Protein AF-M6WHZ3-F1 (afdb_monomer)

Solvent-accessible surface area (backbone atoms only — not comparable to full-atom values): 2937 Å² total; per-residue (Å²): 76,66,49,79,42,83,49,72,44,80,26,75,68,58,40,54,36,32,49,60,14,31,36,46,35,38,39,38,25,44,33,83,44,78,39,73,74,46,46,79,48,67,54,76,47,80,43,81,62,84,84,126

Sequence (52 aa):
MGGEITGNVIATQKLEMLSTGKVNGNIKTSKLQIADGVIFEGNCEMIQPNKD

Organism: NCBI:txid1192866

Radius of gyration: 10.85 Å; Cα contacts (8 Å, |Δi|>4): 120; chains: 1; bounding box: 29×14×28 Å

Nearest PDB structures (foldseek):
  6rib-assembly1_A  TM=3.288E-01  e=1.307E+00  Thermus thermophilus HB8

Structure (mmCIF, N/CA/C/O backbone):
data_AF-M6WHZ3-F1
#
_entry.id   AF-M6WHZ3-F1
#
loop_
_atom_site.group_PDB
_atom_site.id
_atom_site.type_symbol
_atom_site.label_atom_id
_atom_site.label_alt_id
_atom_site.label_comp_id
_atom_site.label_asym_id
_atom_site.label_entity_id
_atom_site.label_seq_id
_atom_site.pdbx_PDB_ins_code
_atom_site.Cartn_x
_atom_site.Cartn_y
_atom_site.Cartn_z
_atom_site.occupancy
_atom_site.B_iso_or_equiv
_atom_site.auth_seq_id
_atom_site.auth_comp_id
_atom_site.auth_asym_id
_atom_site.auth_atom_id
_atom_site.pdbx_PDB_model_num
ATOM 1 N N . MET A 1 1 ? -5.234 5.926 -3.133 1.00 77.12 1 MET A N 1
ATOM 2 C CA . MET A 1 1 ? -3.840 6.416 -3.059 1.00 77.12 1 MET A CA 1
ATOM 3 C C . MET A 1 1 ? -3.128 6.058 -4.351 1.00 77.12 1 MET A C 1
ATOM 5 O O . MET A 1 1 ? -3.154 4.891 -4.709 1.00 77.12 1 MET A O 1
ATOM 9 N N . GLY A 1 2 ? -2.564 7.037 -5.063 1.00 79.31 2 GLY A N 1
ATOM 10 C CA . GLY A 1 2 ? -1.925 6.844 -6.378 1.00 79.31 2 GLY A CA 1
ATOM 11 C C . GLY A 1 2 ? -0.491 7.380 -6.456 1.00 79.31 2 GLY A C 1
ATOM 12 O O . GLY A 1 2 ? -0.071 7.832 -7.515 1.00 79.31 2 GLY A O 1
ATOM 13 N N . GLY A 1 3 ? 0.226 7.390 -5.332 1.00 92.00 3 GLY A N 1
ATOM 14 C CA . GLY A 1 3 ? 1.609 7.863 -5.238 1.00 92.00 3 GLY A CA 1
ATOM 15 C C . GLY A 1 3 ? 2.426 7.013 -4.269 1.00 92.00 3 GLY A C 1
ATOM 16 O O . GLY A 1 3 ? 1.955 5.968 -3.815 1.00 92.00 3 GLY A O 1
ATOM 17 N N . GLU A 1 4 ? 3.635 7.471 -3.953 1.00 97.00 4 GLU A N 1
ATOM 18 C CA . GLU A 1 4 ? 4.574 6.767 -3.078 1.00 97.00 4 GLU A CA 1
ATOM 19 C C . GLU A 1 4 ? 4.501 7.274 -1.633 1.00 97.00 4 GLU A C 1
ATOM 21 O O . GLU A 1 4 ? 4.507 8.478 -1.376 1.00 97.00 4 GLU A O 1
ATOM 26 N N . ILE A 1 5 ? 4.445 6.341 -0.685 1.00 96.25 5 ILE A N 1
ATOM 27 C CA . ILE A 1 5 ? 4.544 6.592 0.750 1.00 96.25 5 ILE A CA 1
ATOM 28 C C . ILE A 1 5 ? 5.694 5.756 1.302 1.00 96.25 5 ILE A C 1
ATOM 30 O O . ILE A 1 5 ? 5.724 4.538 1.135 1.00 96.25 5 ILE A O 1
ATOM 34 N N . THR A 1 6 ? 6.589 6.410 2.034 1.00 97.44 6 THR A N 1
ATOM 35 C CA . THR A 1 6 ? 7.568 5.748 2.900 1.00 97.44 6 THR A CA 1
ATOM 36 C C . THR A 1 6 ? 7.182 6.053 4.341 1.00 97.44 6 THR A C 1
ATOM 38 O O . THR A 1 6 ? 7.324 7.186 4.799 1.00 97.44 6 THR A O 1
ATOM 41 N N . GLY A 1 7 ? 6.626 5.061 5.034 1.00 96.19 7 GLY A N 1
ATOM 42 C CA . GLY A 1 7 ? 6.057 5.212 6.371 1.00 96.19 7 GLY A CA 1
ATOM 43 C C . GLY A 1 7 ? 4.783 4.395 6.581 1.00 96.19 7 GLY A C 1
ATOM 44 O O . GLY A 1 7 ? 4.275 3.741 5.672 1.00 96.19 7 GLY A O 1
ATOM 45 N N . ASN A 1 8 ? 4.267 4.427 7.809 1.00 97.62 8 ASN A N 1
ATOM 46 C CA . ASN A 1 8 ? 3.089 3.647 8.180 1.00 97.62 8 ASN A CA 1
ATOM 47 C C . ASN A 1 8 ? 1.790 4.362 7.786 1.00 97.62 8 ASN A C 1
ATOM 49 O O . ASN A 1 8 ? 1.669 5.578 7.935 1.00 97.62 8 ASN A O 1
ATOM 53 N N . VAL A 1 9 ? 0.793 3.591 7.356 1.00 96.50 9 VAL A N 1
ATOM 54 C CA . VAL A 1 9 ? -0.540 4.078 6.985 1.00 96.50 9 VAL A CA 1
ATOM 55 C C . VAL A 1 9 ? -1.568 3.543 7.973 1.00 96.50 9 VAL A C 1
ATOM 57 O O . VAL A 1 9 ? -1.625 2.344 8.234 1.00 96.50 9 VAL A O 1
ATOM 60 N N . ILE A 1 10 ? -2.423 4.423 8.491 1.00 96.62 10 ILE A N 1
ATOM 61 C CA . ILE A 1 10 ? -3.576 4.047 9.314 1.00 96.62 10 ILE A CA 1
ATOM 62 C C . ILE A 1 10 ? -4.836 4.554 8.614 1.00 96.62 10 ILE A C 1
ATOM 64 O O . ILE A 1 10 ? -4.997 5.754 8.410 1.00 96.62 10 ILE A O 1
ATOM 68 N N . ALA A 1 11 ? -5.731 3.639 8.251 1.00 95.06 11 ALA A N 1
ATOM 69 C CA . ALA A 1 11 ? -6.996 3.945 7.593 1.00 95.06 11 ALA A CA 1
ATOM 70 C C . ALA A 1 11 ? -8.145 3.205 8.285 1.00 95.06 11 ALA A C 1
ATOM 72 O O . ALA A 1 11 ? -8.357 2.015 8.060 1.00 95.06 11 ALA A O 1
ATOM 73 N N . THR A 1 12 ? -8.915 3.908 9.116 1.00 93.56 12 THR A N 1
ATOM 74 C CA . THR A 1 12 ? -9.889 3.283 10.028 1.00 93.56 12 THR A CA 1
ATOM 75 C C . THR A 1 12 ? -11.128 2.690 9.359 1.00 93.56 12 THR A C 1
ATOM 77 O O . THR A 1 12 ? -11.797 1.858 9.966 1.00 93.56 12 THR A O 1
ATOM 80 N N . GLN A 1 13 ? -11.422 3.066 8.111 1.00 93.75 13 GLN A N 1
ATOM 81 C CA . GLN A 1 13 ? -12.614 2.612 7.375 1.00 93.75 13 GLN A CA 1
ATOM 82 C C . GLN A 1 13 ? -12.287 1.841 6.089 1.00 93.75 13 GLN A C 1
ATOM 84 O O . GLN A 1 13 ? -12.815 0.760 5.846 1.00 93.75 13 GLN A O 1
ATOM 89 N N . LYS A 1 14 ? -11.442 2.412 5.225 1.00 95.25 14 LYS A N 1
ATOM 90 C CA . LYS A 1 14 ? -11.017 1.792 3.967 1.00 95.25 14 LYS A CA 1
ATOM 91 C C . LYS A 1 14 ? -9.695 2.400 3.523 1.00 95.25 14 LYS A C 1
ATOM 93 O O . LYS A 1 14 ? -9.555 3.6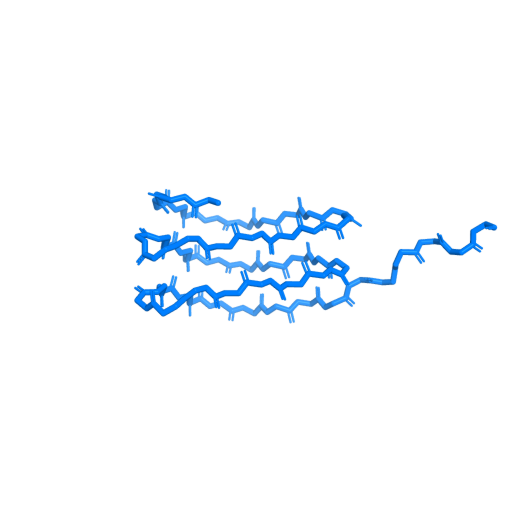22 3.515 1.00 95.25 14 LYS A O 1
ATOM 98 N N . LEU A 1 15 ? -8.772 1.557 3.083 1.00 97.00 15 LEU A N 1
ATOM 99 C CA . LEU A 1 15 ? -7.633 1.935 2.264 1.00 97.00 15 LEU A CA 1
ATOM 100 C C . LEU A 1 15 ? -7.825 1.398 0.845 1.00 97.00 15 LEU A C 1
ATOM 102 O O . LEU A 1 15 ? -8.000 0.199 0.639 1.00 97.00 15 LEU A O 1
ATOM 106 N N . GLU A 1 16 ? -7.775 2.295 -0.135 1.00 97.88 16 GLU A N 1
ATOM 107 C CA . GLU A 1 16 ? -7.794 1.953 -1.557 1.00 97.88 16 GLU A CA 1
ATOM 108 C C . GLU A 1 16 ? -6.489 2.401 -2.213 1.00 97.88 16 GLU A C 1
ATOM 110 O O . GLU A 1 16 ? -6.165 3.594 -2.229 1.00 97.88 16 GLU A O 1
ATOM 115 N N . MET A 1 17 ? -5.735 1.443 -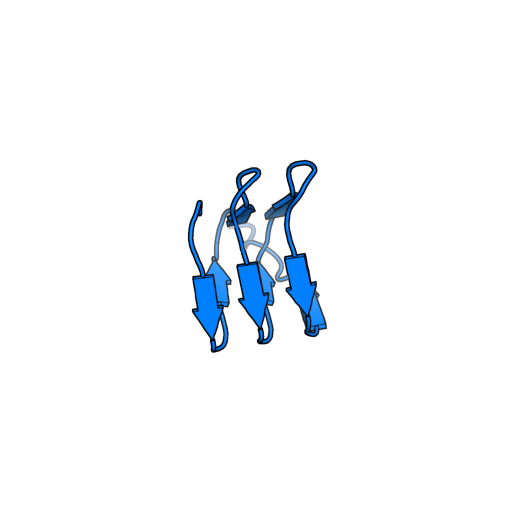2.743 1.00 97.62 17 MET A N 1
ATOM 116 C CA . MET A 1 17 ? -4.490 1.657 -3.475 1.00 97.62 17 MET A CA 1
ATOM 117 C C . MET A 1 17 ? -4.777 1.538 -4.973 1.00 97.62 17 MET A C 1
ATOM 119 O O . MET A 1 17 ? -5.300 0.526 -5.432 1.00 97.62 17 MET A O 1
ATOM 123 N N . LEU A 1 18 ? -4.481 2.605 -5.712 1.00 97.88 18 LEU A N 1
ATOM 124 C CA . LEU A 1 18 ? -4.665 2.702 -7.161 1.00 97.88 18 LEU A CA 1
ATOM 125 C C . LEU A 1 18 ? -3.419 2.172 -7.873 1.00 97.88 18 LEU A C 1
ATOM 127 O O . LEU A 1 18 ? -2.381 2.026 -7.240 1.00 97.88 18 LEU A O 1
ATOM 131 N N . SER A 1 19 ? -3.498 1.943 -9.181 1.00 96.94 19 SER A N 1
ATOM 132 C CA . SER A 1 19 ? -2.476 1.225 -9.961 1.00 96.94 19 SER A CA 1
ATOM 133 C C . SER A 1 19 ? -1.046 1.779 -9.894 1.00 96.94 19 SER A C 1
ATOM 135 O O . SER A 1 19 ? -0.101 1.051 -10.164 1.00 96.94 19 SER A O 1
ATOM 137 N N . THR A 1 20 ? -0.863 3.048 -9.526 1.00 96.25 20 THR A N 1
ATOM 138 C CA . THR A 1 20 ? 0.452 3.695 -9.348 1.00 96.25 20 THR A CA 1
ATOM 139 C C . THR A 1 20 ? 0.885 3.808 -7.882 1.00 96.25 20 THR A C 1
ATOM 141 O O . THR A 1 20 ? 1.859 4.490 -7.567 1.00 96.25 20 THR A O 1
ATOM 144 N N . GLY A 1 21 ? 0.131 3.215 -6.957 1.00 97.25 21 GLY A N 1
ATOM 145 C CA . GLY A 1 21 ? 0.381 3.297 -5.525 1.00 97.25 21 GLY A CA 1
ATOM 146 C C . GLY A 1 21 ? 1.608 2.491 -5.107 1.00 97.25 21 GLY A C 1
ATOM 147 O O . GLY A 1 21 ? 1.731 1.317 -5.451 1.00 97.25 21 GLY A O 1
ATOM 148 N N . LYS A 1 22 ? 2.480 3.109 -4.306 1.00 98.12 22 LYS A N 1
ATOM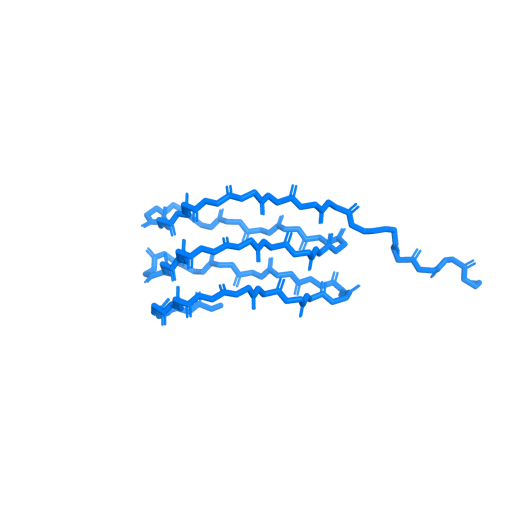 149 C CA . LYS A 1 22 ? 3.624 2.445 -3.680 1.00 98.12 22 LYS A CA 1
ATOM 150 C C . LYS A 1 22 ? 3.658 2.737 -2.185 1.00 98.12 22 LYS A C 1
ATOM 152 O O . LYS A 1 22 ? 3.573 3.894 -1.786 1.00 98.12 22 LYS A O 1
ATOM 157 N N . VAL A 1 23 ? 3.779 1.707 -1.356 1.00 97.94 23 VAL A N 1
ATOM 158 C CA . VAL A 1 23 ? 3.927 1.855 0.098 1.00 97.94 23 VAL A CA 1
ATOM 159 C C . VAL A 1 23 ? 5.106 1.019 0.569 1.00 97.94 23 VAL A C 1
ATOM 161 O O . VAL A 1 23 ? 5.089 -0.198 0.418 1.00 97.94 23 VAL A O 1
ATOM 164 N N . ASN A 1 24 ? 6.081 1.684 1.184 1.00 98.25 24 ASN A N 1
ATOM 165 C CA . ASN A 1 24 ? 7.151 1.060 1.956 1.00 98.25 24 ASN A CA 1
ATOM 166 C C . ASN A 1 24 ? 6.895 1.370 3.438 1.00 98.25 24 ASN A C 1
ATOM 168 O O . ASN A 1 24 ? 7.215 2.460 3.922 1.00 98.25 24 ASN A O 1
ATOM 172 N N . GLY A 1 25 ? 6.262 0.445 4.152 1.00 98.00 25 GLY A N 1
ATOM 173 C CA . GLY A 1 25 ? 5.842 0.631 5.540 1.00 98.00 25 GLY A CA 1
ATOM 174 C C . GLY A 1 25 ? 4.619 -0.205 5.903 1.00 98.00 25 GLY A C 1
ATOM 175 O O . GLY A 1 25 ? 4.056 -0.905 5.068 1.00 98.00 25 GLY A O 1
ATOM 176 N N . ASN A 1 26 ? 4.202 -0.158 7.168 1.00 98.50 26 ASN A N 1
ATOM 177 C CA . ASN A 1 26 ? 3.104 -0.996 7.649 1.00 98.50 26 ASN A CA 1
ATOM 178 C C . ASN A 1 26 ? 1.741 -0.318 7.465 1.00 98.50 26 ASN A C 1
ATOM 180 O O . ASN A 1 26 ? 1.604 0.893 7.638 1.0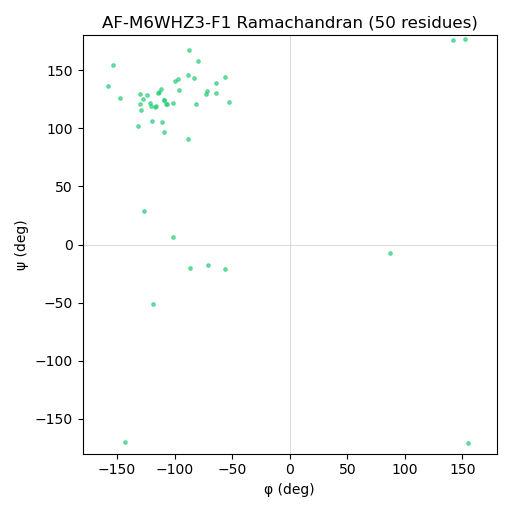0 98.50 26 ASN A O 1
ATOM 184 N N . ILE A 1 27 ? 0.712 -1.113 7.186 1.00 97.94 27 ILE A N 1
ATOM 185 C CA . ILE A 1 27 ? -0.670 -0.660 7.016 1.00 97.94 27 ILE A CA 1
ATOM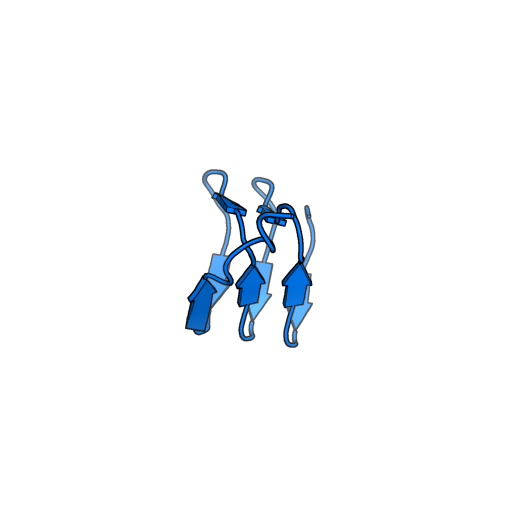 186 C C . ILE A 1 27 ? -1.520 -1.185 8.176 1.00 97.94 27 ILE A C 1
ATOM 188 O O . ILE A 1 27 ? -1.475 -2.370 8.496 1.00 97.94 27 ILE A O 1
ATOM 192 N N . LYS A 1 28 ? -2.348 -0.321 8.768 1.00 98.00 28 LYS A N 1
ATOM 193 C CA . LYS A 1 28 ? -3.478 -0.711 9.621 1.00 98.00 28 LYS A CA 1
ATOM 194 C C . LYS A 1 28 ? -4.780 -0.269 8.975 1.00 98.00 28 LYS A C 1
ATOM 196 O O . LYS A 1 28 ? -4.980 0.931 8.770 1.00 98.00 28 LYS A O 1
ATOM 201 N N . THR A 1 29 ? -5.676 -1.199 8.652 1.00 97.44 29 THR A N 1
ATOM 202 C CA . THR A 1 29 ? -6.967 -0.831 8.052 1.00 97.44 29 THR A CA 1
ATOM 203 C C . THR A 1 29 ? -8.085 -1.827 8.310 1.00 97.44 29 THR A C 1
ATOM 205 O O . THR A 1 29 ? -7.830 -2.996 8.552 1.00 97.44 29 THR A O 1
ATOM 208 N N . SER A 1 30 ? -9.336 -1.374 8.277 1.00 96.94 30 SER A N 1
ATOM 209 C CA . SER A 1 30 ? -10.506 -2.254 8.387 1.00 96.94 30 SER A CA 1
ATOM 210 C C . SER A 1 30 ? -10.962 -2.828 7.051 1.00 96.94 30 SER A C 1
ATOM 212 O O . SER A 1 30 ? -11.612 -3.872 7.013 1.00 96.94 30 SER A O 1
ATOM 214 N N . LYS A 1 31 ? -10.577 -2.197 5.938 1.00 96.62 31 LYS A N 1
ATOM 215 C CA . LYS A 1 31 ? -10.830 -2.702 4.589 1.00 96.62 31 LYS A CA 1
ATOM 216 C C . LYS A 1 31 ? -9.699 -2.296 3.664 1.00 96.62 31 LYS A C 1
ATOM 218 O O . LYS A 1 31 ? -9.414 -1.113 3.530 1.00 96.62 31 LYS A O 1
ATOM 223 N N . LEU A 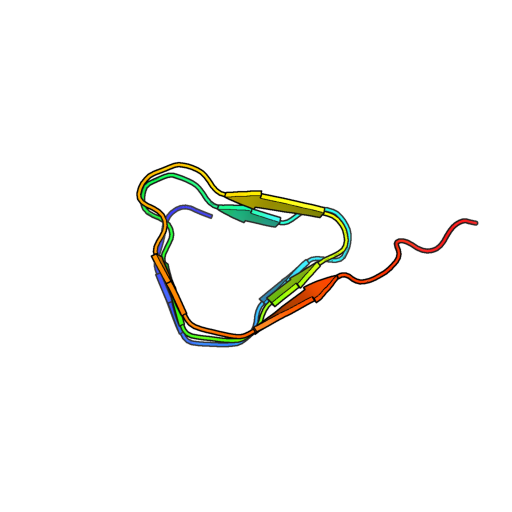1 32 ? -9.111 -3.268 2.981 1.00 96.50 32 LEU A N 1
ATOM 224 C CA . LEU A 1 32 ? -8.036 -3.042 2.023 1.00 96.50 32 LEU A CA 1
ATOM 225 C C . LEU A 1 32 ? -8.505 -3.399 0.610 1.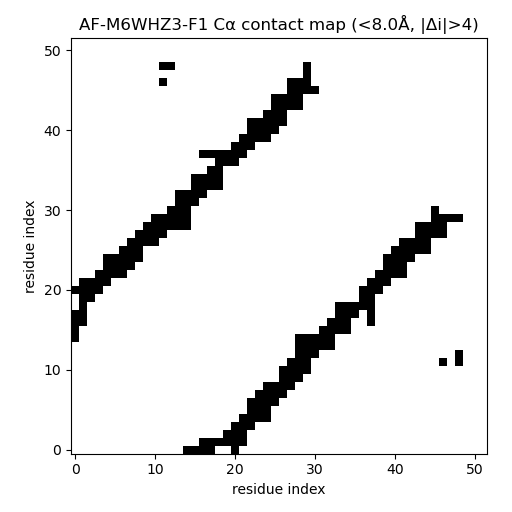00 96.50 32 LEU A C 1
ATOM 227 O O . LEU A 1 32 ? -9.061 -4.473 0.394 1.00 96.50 32 LEU A O 1
ATOM 231 N N . GLN A 1 33 ? -8.285 -2.497 -0.344 1.00 97.81 33 GLN A N 1
ATOM 232 C CA . GLN A 1 33 ? -8.460 -2.737 -1.776 1.00 97.81 33 GLN A CA 1
ATOM 233 C C . GLN A 1 33 ? -7.170 -2.342 -2.495 1.00 97.81 33 GLN A C 1
ATOM 235 O O . GLN A 1 33 ? -6.710 -1.207 -2.357 1.00 97.81 33 GLN A O 1
ATOM 240 N N . ILE A 1 34 ? -6.607 -3.274 -3.259 1.00 96.31 34 ILE A N 1
ATOM 241 C CA . ILE A 1 34 ? -5.356 -3.097 -3.997 1.00 96.31 34 ILE A CA 1
ATOM 242 C C . ILE A 1 34 ? -5.648 -3.320 -5.478 1.00 96.31 34 ILE A C 1
ATOM 244 O O . ILE A 1 34 ? -6.164 -4.372 -5.846 1.00 96.31 34 ILE A O 1
ATOM 248 N N . ALA A 1 35 ? -5.363 -2.316 -6.303 1.00 97.88 35 ALA A N 1
ATOM 249 C CA . ALA A 1 35 ? -5.395 -2.448 -7.753 1.00 97.88 35 ALA A CA 1
ATOM 250 C C . ALA A 1 35 ? -4.121 -3.129 -8.279 1.00 97.88 35 ALA A C 1
ATOM 252 O O . ALA A 1 35 ? -3.065 -3.070 -7.645 1.00 97.88 35 ALA A O 1
ATOM 253 N N . ASP A 1 36 ? -4.206 -3.709 -9.474 1.00 97.50 36 ASP A N 1
ATOM 254 C CA . ASP A 1 36 ? -3.035 -4.225 -10.184 1.00 97.50 36 ASP A CA 1
ATOM 255 C C . ASP A 1 36 ? -1.970 -3.135 -10.372 1.00 97.50 36 ASP A C 1
ATOM 257 O O . ASP A 1 36 ? -2.287 -1.966 -10.609 1.00 97.50 36 ASP A O 1
ATOM 261 N N . GLY A 1 37 ? -0.698 -3.528 -10.284 1.00 95.75 37 GLY A N 1
ATOM 262 C CA . GLY A 1 37 ? 0.450 -2.624 -10.433 1.00 95.75 37 GLY A CA 1
ATOM 263 C C . GLY A 1 37 ? 0.890 -1.919 -9.146 1.00 95.75 37 GLY A C 1
ATOM 264 O O . GLY A 1 37 ? 1.955 -1.306 -9.130 1.00 95.75 37 GLY A O 1
ATOM 265 N N . VAL A 1 38 ? 0.130 -2.049 -8.055 1.00 97.56 38 VAL A N 1
ATOM 266 C CA . VAL A 1 38 ? 0.544 -1.554 -6.737 1.00 97.56 38 VAL A CA 1
ATOM 267 C C . VAL A 1 38 ? 1.790 -2.284 -6.238 1.00 97.56 38 VAL A C 1
ATOM 269 O O . VAL A 1 38 ? 1.879 -3.510 -6.306 1.00 97.56 38 VAL A O 1
ATOM 272 N N . ILE A 1 39 ? 2.708 -1.526 -5.638 1.00 97.44 39 ILE A N 1
ATOM 273 C CA . ILE A 1 39 ? 3.834 -2.062 -4.870 1.00 97.44 39 ILE A CA 1
ATOM 274 C C . ILE A 1 39 ? 3.559 -1.836 -3.384 1.00 97.44 39 ILE A C 1
ATOM 276 O O . ILE A 1 39 ? 3.390 -0.704 -2.930 1.00 97.44 39 ILE A O 1
ATOM 280 N N . PHE A 1 40 ? 3.526 -2.916 -2.613 1.00 97.25 40 PHE A N 1
ATOM 281 C CA . PHE A 1 40 ? 3.383 -2.857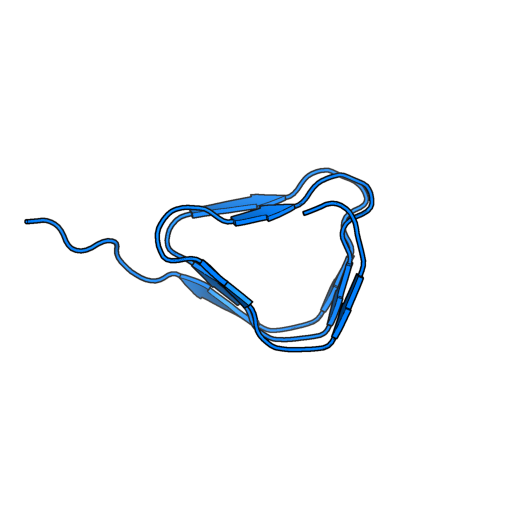 -1.165 1.00 97.25 40 PHE A CA 1
ATOM 282 C C . PHE A 1 40 ? 4.472 -3.700 -0.505 1.00 97.25 40 PHE A C 1
ATOM 284 O O . PHE A 1 40 ? 4.497 -4.919 -0.658 1.00 97.25 40 PHE A O 1
ATOM 291 N N . GLU A 1 41 ? 5.350 -3.036 0.243 1.00 97.69 41 GLU A N 1
ATOM 292 C CA . GLU A 1 41 ? 6.401 -3.656 1.042 1.00 97.69 41 GLU A CA 1
ATOM 293 C C . GLU A 1 41 ? 6.201 -3.305 2.520 1.00 97.69 41 GLU A C 1
ATOM 295 O O . GLU A 1 41 ? 6.433 -2.175 2.959 1.00 97.69 41 GLU A O 1
ATOM 300 N N . GLY A 1 42 ? 5.750 -4.284 3.303 1.00 97.31 42 GLY A N 1
ATOM 301 C CA . GLY A 1 42 ? 5.504 -4.136 4.734 1.00 97.31 42 GLY A CA 1
ATOM 302 C C . GLY A 1 42 ? 4.464 -5.125 5.248 1.00 97.31 42 GLY A C 1
ATOM 303 O O . GLY A 1 42 ? 4.047 -6.043 4.543 1.00 97.31 42 GLY A O 1
ATOM 304 N N . ASN A 1 43 ? 4.032 -4.934 6.494 1.00 98.06 43 ASN A N 1
ATOM 305 C CA . ASN A 1 43 ? 2.978 -5.744 7.102 1.00 98.06 43 ASN A CA 1
ATOM 306 C C . ASN A 1 43 ? 1.641 -5.011 7.050 1.00 98.06 43 ASN A C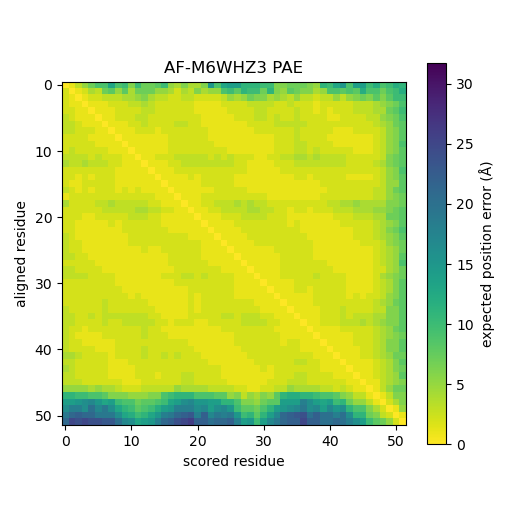 1
ATOM 308 O O . ASN A 1 43 ? 1.577 -3.806 7.293 1.00 98.06 43 ASN A O 1
ATOM 312 N N . CYS A 1 44 ? 0.564 -5.747 6.783 1.00 96.94 44 CYS A N 1
ATOM 313 C CA . CYS A 1 44 ? -0.794 -5.237 6.916 1.00 96.94 44 CYS A CA 1
ATOM 314 C C . CYS A 1 44 ? -1.486 -5.900 8.111 1.00 96.94 44 CYS A C 1
ATOM 316 O O . CYS A 1 44 ? -1.605 -7.121 8.167 1.00 96.94 44 CYS A O 1
ATOM 318 N N . GLU A 1 45 ? -1.981 -5.090 9.042 1.00 97.88 45 GLU A N 1
ATOM 319 C CA . GLU A 1 45 ? -2.809 -5.514 10.168 1.00 97.88 45 GLU A CA 1
ATOM 320 C C . GLU A 1 45 ? -4.252 -5.064 9.920 1.00 97.88 45 GLU A C 1
ATOM 322 O O . GLU A 1 45 ? -4.539 -3.872 9.761 1.00 97.88 45 GLU A O 1
ATOM 327 N N . MET A 1 46 ? -5.171 -6.027 9.877 1.00 96.88 46 MET A N 1
ATOM 328 C CA . MET A 1 46 ? -6.589 -5.724 9.726 1.00 96.88 46 MET A CA 1
ATOM 329 C C . MET A 1 46 ? -7.180 -5.335 11.082 1.00 96.88 46 MET A C 1
ATOM 331 O O . MET A 1 46 ? -7.147 -6.130 12.020 1.00 96.88 46 MET A O 1
ATOM 335 N N . ILE A 1 47 ? -7.736 -4.128 11.187 1.00 94.62 47 ILE A N 1
ATOM 336 C CA . ILE A 1 47 ? -8.409 -3.658 12.404 1.00 94.62 47 ILE A CA 1
ATOM 337 C C . ILE A 1 47 ? -9.917 -3.866 12.284 1.00 94.62 47 ILE A C 1
ATOM 339 O O . ILE A 1 47 ? -10.498 -3.681 11.216 1.00 94.62 47 ILE A O 1
ATOM 343 N N . GLN A 1 48 ? -10.577 -4.240 13.376 1.00 86.75 48 GLN A N 1
ATOM 344 C CA . GLN A 1 48 ? -12.035 -4.318 13.369 1.00 86.75 48 GLN A CA 1
ATOM 345 C C . GLN A 1 48 ? -12.614 -2.898 13.375 1.00 86.75 48 GLN A C 1
ATOM 347 O O . GLN A 1 48 ? -12.204 -2.087 14.208 1.00 86.75 48 GLN A O 1
ATOM 352 N N . PRO A 1 49 ? -13.551 -2.569 12.471 1.00 71.88 49 PRO A N 1
ATOM 353 C CA . PRO A 1 49 ? -14.369 -1.386 12.668 1.00 71.88 49 PRO A CA 1
ATOM 354 C C . PRO A 1 49 ? -15.200 -1.624 13.932 1.00 71.88 49 PRO A C 1
ATOM 356 O O . PRO A 1 49 ? -15.799 -2.695 14.069 1.00 71.88 49 PRO A O 1
ATOM 359 N N . ASN A 1 50 ? -15.207 -0.668 14.865 1.00 68.75 50 ASN A N 1
ATOM 360 C CA . ASN A 1 50 ? -16.104 -0.751 16.015 1.00 68.75 50 ASN A CA 1
ATOM 361 C C . ASN A 1 50 ? -17.532 -0.970 15.496 1.00 68.75 50 ASN A C 1
ATOM 363 O O . ASN A 1 50 ? -18.019 -0.210 14.659 1.00 68.75 50 ASN A O 1
ATOM 367 N N . LYS A 1 51 ? -18.156 -2.057 15.952 1.00 59.59 51 LYS A N 1
ATOM 368 C CA . LYS A 1 51 ? -19.590 -2.283 15.812 1.00 59.59 51 LYS A CA 1
ATOM 369 C C . LYS A 1 51 ? -20.238 -1.637 17.029 1.00 59.59 51 LYS A C 1
ATOM 371 O O . LYS A 1 51 ? -20.308 -2.285 18.069 1.00 59.59 51 LYS A O 1
ATOM 376 N N . ASP A 1 52 ? -20.611 -0.372 16.901 1.00 61.09 52 ASP A N 1
ATOM 377 C CA . ASP A 1 52 ? -21.651 0.199 17.760 1.00 61.09 52 ASP A CA 1
ATOM 378 C C . ASP A 1 52 ? -23.024 -0.269 17.250 1.00 61.09 52 ASP A C 1
ATOM 380 O O . ASP A 1 52 ? -23.220 -0.283 16.008 1.00 61.09 52 ASP A O 1
#

Mean predicted aligned error: 3.35 Å

pLDDT: mean 93.53, std 9.18, range [59.59, 98.5]

Secondary structure (DSSP, 8-state):
--SEEES-EEESS-EEE-TT-EEES-EEES-EEE-TT-EEES-EEEPPPP--

Foldseek 3Di:
DQEEDEEEEEEEEEDAADLNAEYNYEYEYQYYHYDHNYHYHYYYDHDHNDDD

InterPro domains:
  IPR007607 Bactofilin A/B [PF04519] (2-45)
  IPR007607 Bactofilin A/B [PTHR35024] (1-50)